Protein AF-A0A942M661-F1 (afdb_monomer_lite)

Secondary structure (DSSP, 8-state):
-----PPPPHHHHHHHHHHHHHH-HHHHHHHHT--HHHHHHHHHHHHHHTTGGGS-------TTHHHHTTSS--

pLDDT: mean 71.53, std 18.78, range [36.0, 91.06]

Foldseek 3Di:
DPPDPDDDALVNLVVLLVVCVVVNLVVSCVVVVNDSVVNVCSVVLCVVPNSVSSHPPDPVDDPVVVVVVVVPVD

Structure (mmCIF, N/CA/C/O backbone):
data_AF-A0A942M661-F1
#
_entry.id   AF-A0A942M661-F1
#
loop_
_atom_site.group_PDB
_atom_site.id
_atom_site.type_symbol
_atom_site.label_atom_id
_atom_site.label_alt_id
_atom_site.label_comp_id
_atom_site.label_asym_id
_atom_site.label_entity_id
_atom_site.label_seq_id
_atom_site.pdbx_PDB_ins_code
_atom_site.Cartn_x
_atom_site.Cartn_y
_atom_site.Cartn_z
_atom_site.occupancy
_atom_site.B_iso_or_equiv
_atom_site.auth_seq_id
_atom_site.auth_comp_id
_atom_site.auth_asym_id
_atom_site.auth_atom_id
_atom_site.pdbx_PDB_model_num
ATOM 1 N N . MET A 1 1 ? 15.520 -2.751 18.072 1.00 41.97 1 MET A N 1
ATOM 2 C CA . MET A 1 1 ? 14.040 -2.830 18.123 1.00 41.97 1 MET A CA 1
ATOM 3 C C . MET A 1 1 ? 13.568 -3.948 17.198 1.00 41.97 1 MET A C 1
ATOM 5 O O . MET A 1 1 ? 13.938 -3.934 16.030 1.00 41.97 1 MET A O 1
ATOM 9 N N . LYS A 1 2 ? 12.819 -4.945 17.698 1.00 39.84 2 LYS A N 1
ATOM 10 C CA . LYS A 1 2 ? 12.270 -6.027 16.858 1.00 39.84 2 LYS A CA 1
ATOM 11 C C . LYS A 1 2 ? 11.233 -5.427 15.904 1.00 39.84 2 LYS A C 1
ATOM 13 O O . LYS A 1 2 ? 10.197 -4.950 16.356 1.00 39.84 2 LYS A O 1
ATOM 18 N N . ARG A 1 3 ? 11.507 -5.441 14.596 1.00 49.19 3 ARG A N 1
ATOM 19 C CA . ARG A 1 3 ? 10.518 -5.093 13.568 1.00 49.19 3 ARG A CA 1
ATOM 20 C C . ARG A 1 3 ? 9.436 -6.169 13.585 1.00 49.19 3 ARG A C 1
ATOM 22 O O . ARG A 1 3 ? 9.627 -7.257 13.047 1.00 49.19 3 ARG A O 1
ATOM 29 N N . SER A 1 4 ? 8.331 -5.898 14.274 1.00 52.97 4 SER A N 1
ATOM 30 C CA . SER A 1 4 ? 7.164 -6.774 14.232 1.00 52.97 4 SER A CA 1
ATOM 31 C C . SER A 1 4 ? 6.613 -6.738 12.812 1.00 52.97 4 SER A C 1
ATOM 33 O O . SER A 1 4 ? 6.159 -5.698 12.337 1.00 52.97 4 SER A O 1
ATOM 35 N N . HIS A 1 5 ? 6.707 -7.859 12.098 1.00 58.06 5 HIS A N 1
ATOM 36 C CA . HIS A 1 5 ? 6.123 -7.988 10.770 1.00 58.06 5 HIS A CA 1
ATOM 37 C C . HIS A 1 5 ? 4.601 -8.083 10.907 1.00 58.06 5 HIS A C 1
ATOM 39 O O . HIS A 1 5 ? 4.035 -9.178 10.912 1.00 58.06 5 HIS A O 1
ATOM 45 N N . ARG A 1 6 ? 3.937 -6.926 11.023 1.00 66.94 6 ARG A N 1
ATOM 46 C CA . ARG A 1 6 ? 2.477 -6.829 10.957 1.00 66.94 6 ARG A CA 1
ATOM 47 C C . ARG A 1 6 ? 2.029 -7.405 9.611 1.00 66.94 6 ARG A C 1
ATOM 49 O O . ARG A 1 6 ? 2.476 -6.959 8.552 1.00 66.94 6 ARG A O 1
ATOM 56 N N . LYS A 1 7 ? 1.199 -8.446 9.648 1.00 70.75 7 LYS A N 1
ATOM 57 C CA . LYS A 1 7 ? 0.601 -9.020 8.442 1.00 70.75 7 LYS A CA 1
ATOM 58 C C . LYS A 1 7 ? -0.694 -8.269 8.168 1.00 70.75 7 LYS A C 1
ATOM 60 O O . LYS A 1 7 ? -1.596 -8.332 8.987 1.00 70.75 7 LYS A O 1
ATOM 65 N N . PHE A 1 8 ? -0.756 -7.581 7.034 1.00 75.94 8 PHE A N 1
ATOM 66 C CA . PHE A 1 8 ? -1.989 -6.977 6.533 1.00 75.94 8 PHE A CA 1
ATOM 67 C C . PHE A 1 8 ? -2.643 -7.918 5.531 1.00 75.94 8 PHE A C 1
ATOM 69 O O . PHE A 1 8 ? -1.969 -8.367 4.587 1.00 75.94 8 PHE A O 1
ATOM 76 N N . THR A 1 9 ? -3.929 -8.184 5.735 1.00 82.56 9 THR A N 1
ATOM 77 C CA . THR A 1 9 ? -4.792 -8.872 4.771 1.00 82.56 9 THR A CA 1
ATOM 78 C C . THR A 1 9 ? -4.986 -8.017 3.509 1.00 82.56 9 THR A C 1
ATOM 80 O O . THR A 1 9 ? -4.776 -6.801 3.542 1.00 82.56 9 THR A O 1
ATOM 83 N N . PRO A 1 10 ? -5.334 -8.619 2.358 1.00 80.31 10 PRO A N 1
ATOM 84 C CA . PRO A 1 10 ? -5.629 -7.854 1.144 1.00 80.31 10 PRO A CA 1
ATOM 85 C C . PRO A 1 10 ? -6.760 -6.834 1.342 1.00 80.31 10 PRO A C 1
ATOM 87 O O . PRO A 1 10 ? -6.677 -5.738 0.795 1.00 80.31 10 PRO A O 1
ATOM 90 N N . GLU A 1 11 ? -7.765 -7.165 2.154 1.00 85.00 11 GLU A N 1
ATOM 91 C CA . GLU A 1 11 ? -8.891 -6.282 2.479 1.00 85.00 11 GLU A CA 1
ATOM 92 C C . GLU A 1 11 ? -8.439 -5.071 3.302 1.00 85.00 11 GLU A C 1
ATOM 94 O O . GLU A 1 11 ? -8.736 -3.935 2.933 1.00 85.00 11 GLU A O 1
ATOM 99 N N . GLU A 1 12 ? -7.627 -5.285 4.346 1.00 85.38 12 GLU A N 1
ATOM 100 C CA . GLU A 1 12 ? -7.041 -4.185 5.124 1.00 85.38 12 GLU A CA 1
ATOM 101 C C . GLU A 1 12 ? -6.202 -3.255 4.245 1.00 85.38 12 GLU A C 1
ATOM 103 O O . GLU A 1 12 ? -6.326 -2.037 4.339 1.00 85.38 12 GLU A O 1
ATOM 108 N N . ARG A 1 13 ? -5.371 -3.801 3.346 1.00 85.44 13 ARG A N 1
ATOM 109 C CA . ARG A 1 13 ? -4.566 -2.975 2.424 1.00 85.44 13 ARG A CA 1
ATOM 110 C C . ARG A 1 13 ? -5.440 -2.110 1.529 1.00 85.44 13 ARG A C 1
ATOM 112 O O . ARG A 1 13 ? -5.066 -0.979 1.234 1.00 85.44 13 ARG A O 1
ATOM 119 N N . LEU A 1 14 ? -6.577 -2.643 1.090 1.00 89.06 14 LEU A N 1
ATOM 120 C CA . LEU A 1 14 ? -7.514 -1.928 0.236 1.00 89.06 14 LEU A CA 1
ATOM 121 C C . LEU A 1 14 ? -8.192 -0.792 1.010 1.00 89.06 14 LEU A C 1
ATOM 123 O O . LEU A 1 14 ? -8.206 0.334 0.515 1.00 89.06 14 LEU A O 1
ATOM 127 N N . SER A 1 15 ? -8.640 -1.054 2.243 1.00 90.56 15 SER A N 1
ATOM 128 C CA . SER A 1 15 ? -9.161 -0.016 3.147 1.00 90.56 15 SER A CA 1
ATOM 129 C C . SER A 1 15 ? -8.134 1.094 3.369 1.00 90.56 15 SER A C 1
ATOM 131 O O . SER A 1 15 ? -8.439 2.270 3.187 1.00 90.56 15 SER A O 1
ATOM 133 N N . ILE A 1 16 ? -6.880 0.722 3.646 1.00 89.62 16 ILE A N 1
ATOM 134 C CA . ILE A 1 16 ? -5.784 1.671 3.863 1.00 89.62 16 ILE A CA 1
ATOM 135 C C . ILE A 1 16 ? -5.531 2.517 2.606 1.00 89.62 16 ILE A C 1
ATOM 137 O O . ILE A 1 16 ? -5.384 3.729 2.714 1.00 89.62 16 ILE A O 1
ATOM 141 N N . ILE A 1 17 ? -5.504 1.929 1.403 1.00 88.56 17 ILE A N 1
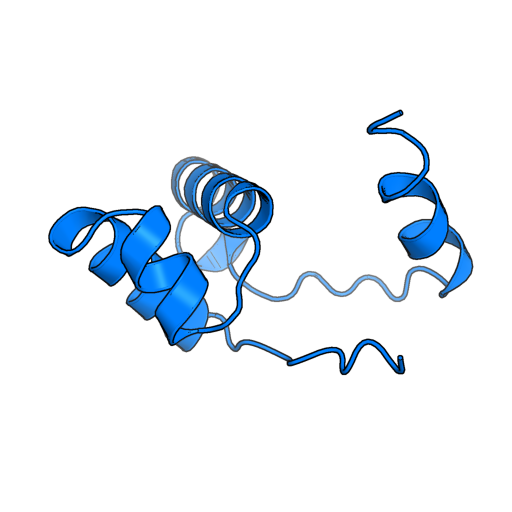ATOM 142 C CA . ILE A 1 17 ? -5.335 2.694 0.150 1.00 88.56 17 ILE A CA 1
ATOM 143 C C . ILE A 1 17 ? -6.482 3.690 -0.054 1.00 88.56 17 ILE A C 1
ATOM 145 O O . ILE A 1 17 ? -6.240 4.810 -0.509 1.00 88.56 17 ILE A O 1
ATOM 149 N N . GLN A 1 18 ? -7.718 3.298 0.263 1.00 90.50 18 GLN A N 1
ATOM 150 C CA . GLN A 1 18 ? -8.871 4.191 0.167 1.00 90.50 18 GLN A CA 1
ATOM 151 C C . GLN A 1 18 ? -8.786 5.335 1.181 1.00 90.50 18 GLN A C 1
ATOM 153 O O . GLN A 1 18 ? -9.026 6.483 0.815 1.00 90.50 18 GLN A O 1
ATOM 158 N N . GLU A 1 19 ? -8.387 5.051 2.422 1.00 91.06 19 GLU A N 1
ATOM 159 C CA . GLU A 1 19 ? -8.125 6.078 3.437 1.00 91.06 19 GLU A CA 1
ATOM 160 C C . GLU A 1 19 ? -7.007 7.025 2.996 1.00 91.06 19 GLU A C 1
ATOM 162 O O . GLU A 1 19 ? -7.161 8.234 3.129 1.00 91.06 19 GLU A O 1
ATOM 167 N N . VAL A 1 20 ? -5.931 6.525 2.374 1.00 89.56 20 VAL A N 1
ATOM 168 C CA . VAL A 1 20 ? -4.848 7.376 1.841 1.00 89.56 20 VAL A CA 1
ATOM 169 C C . VAL A 1 20 ? -5.373 8.379 0.815 1.00 89.56 20 VAL A C 1
ATOM 171 O O . VAL A 1 20 ? -4.844 9.482 0.729 1.00 89.56 20 VAL A O 1
ATOM 174 N N . GLN A 1 21 ? -6.398 8.033 0.033 1.00 86.12 21 GLN A N 1
ATOM 175 C CA . GLN A 1 21 ? -6.996 8.988 -0.904 1.00 86.12 21 GLN A CA 1
ATOM 176 C C . GLN A 1 21 ? -7.842 10.067 -0.218 1.00 86.12 21 GLN A C 1
ATOM 178 O O . GLN A 1 21 ? -8.012 11.134 -0.800 1.00 86.12 21 GLN A O 1
ATOM 183 N N . ARG A 1 22 ? -8.365 9.804 0.987 1.00 90.38 22 ARG A N 1
ATOM 184 C CA . ARG A 1 22 ? -9.218 10.738 1.740 1.00 90.38 22 ARG A CA 1
ATOM 185 C C . ARG A 1 22 ? -8.423 11.592 2.730 1.00 90.38 22 ARG A C 1
ATOM 187 O O . ARG A 1 22 ? -8.528 12.808 2.691 1.00 90.38 22 ARG A O 1
ATOM 194 N N . GLU A 1 23 ? -7.646 10.946 3.598 1.00 89.94 23 GLU A N 1
ATOM 195 C CA . GLU A 1 23 ? -6.851 11.559 4.680 1.00 89.94 23 GLU A CA 1
ATOM 196 C C . GLU A 1 23 ? -5.418 11.899 4.226 1.00 89.94 23 GLU A C 1
ATOM 198 O O . GLU A 1 23 ? -4.729 12.702 4.838 1.00 89.94 23 GLU A O 1
ATOM 203 N N . GLY A 1 24 ? -4.933 11.300 3.136 1.00 87.81 24 GLY A N 1
ATOM 204 C CA . GLY A 1 24 ? -3.567 11.509 2.662 1.00 87.81 24 GLY A CA 1
ATOM 205 C C . GLY A 1 24 ? -2.546 10.534 3.257 1.00 87.81 24 GLY A C 1
ATOM 206 O O . GLY A 1 24 ? -2.721 9.917 4.308 1.00 87.81 24 GLY A O 1
ATOM 207 N N . THR A 1 25 ? -1.420 10.378 2.558 1.00 83.75 25 THR A N 1
ATOM 208 C CA . THR A 1 25 ? -0.399 9.366 2.880 1.00 83.75 25 THR A CA 1
ATOM 209 C C . THR A 1 25 ? 0.234 9.567 4.259 1.00 83.75 25 THR A C 1
ATOM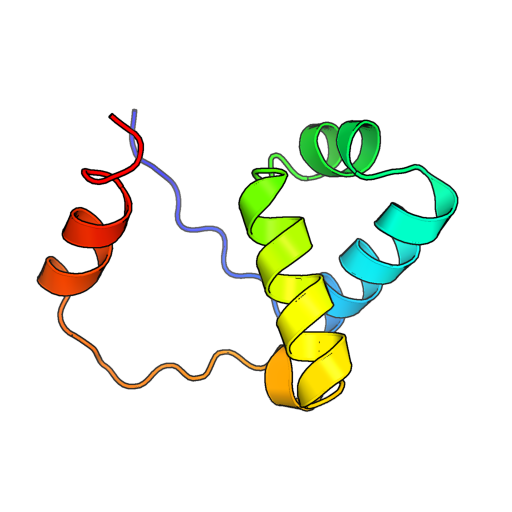 211 O O . THR A 1 25 ? 0.576 8.588 4.916 1.00 83.75 25 THR A O 1
ATOM 214 N N . VAL A 1 26 ? 0.408 10.815 4.707 1.00 85.44 26 VAL A N 1
ATOM 215 C CA . VAL A 1 26 ? 1.115 11.138 5.960 1.00 85.44 26 VAL A CA 1
ATOM 216 C C . VAL A 1 26 ? 0.280 10.773 7.187 1.00 85.44 26 VAL A C 1
ATOM 218 O O . VAL A 1 26 ? 0.800 10.158 8.120 1.00 85.44 26 VAL A O 1
ATOM 221 N N . GLU A 1 27 ? -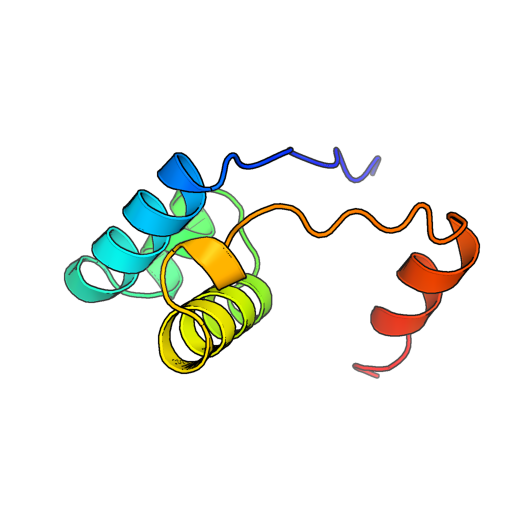1.008 11.110 7.182 1.00 89.56 27 GLU A N 1
ATOM 222 C CA . GLU A 1 27 ? -1.925 10.805 8.286 1.00 89.56 27 GLU A CA 1
ATOM 223 C C . GLU A 1 27 ? -2.114 9.296 8.432 1.00 89.56 27 GLU A C 1
ATOM 225 O O . GLU A 1 27 ? -1.891 8.736 9.508 1.00 89.56 27 GLU A O 1
ATOM 230 N N . VAL A 1 28 ? -2.380 8.607 7.321 1.00 89.19 28 VAL A N 1
ATOM 231 C CA . VAL A 1 28 ? -2.563 7.151 7.311 1.00 89.19 28 VAL A CA 1
ATOM 232 C C . VAL A 1 28 ? -1.272 6.410 7.678 1.00 89.19 28 VAL A C 1
ATOM 234 O O . VAL A 1 28 ? -1.303 5.431 8.426 1.00 89.19 28 VAL A O 1
ATOM 237 N N . SER A 1 29 ? -0.113 6.901 7.224 1.00 84.44 29 SER A N 1
ATOM 238 C CA . SER A 1 29 ? 1.202 6.377 7.617 1.00 84.44 29 SER A CA 1
ATOM 239 C C . SER A 1 29 ? 1.393 6.401 9.135 1.00 84.44 29 SER A C 1
ATOM 241 O O . SER A 1 29 ? 1.822 5.402 9.713 1.00 84.44 29 SER A O 1
ATOM 243 N N . ARG A 1 30 ? 1.019 7.501 9.799 1.00 85.19 30 ARG A N 1
ATOM 244 C CA . ARG A 1 30 ? 1.091 7.628 11.263 1.00 85.19 30 ARG A CA 1
ATOM 245 C C . ARG A 1 30 ? 0.065 6.749 11.975 1.00 85.19 30 ARG A C 1
ATOM 247 O O . ARG A 1 30 ? 0.442 6.039 12.903 1.00 85.19 30 ARG A O 1
ATOM 254 N N . LYS A 1 31 ? -1.188 6.750 11.511 1.00 87.19 31 LYS A N 1
ATOM 255 C CA . LYS A 1 31 ? -2.313 5.984 12.080 1.00 87.19 31 LYS A CA 1
ATOM 256 C C . LYS A 1 31 ? -2.043 4.481 12.108 1.00 87.19 31 LYS A C 1
ATOM 258 O O . LYS A 1 31 ? -2.245 3.833 13.130 1.00 87.19 31 LYS A O 1
ATOM 263 N N . TYR A 1 32 ? -1.526 3.940 11.008 1.00 82.75 32 TYR A N 1
ATOM 264 C CA . TYR A 1 32 ? -1.259 2.507 10.870 1.00 82.75 32 TYR A CA 1
ATOM 265 C C . TYR A 1 32 ? 0.209 2.126 11.106 1.00 82.75 32 TYR A C 1
ATOM 267 O O . TYR A 1 32 ? 0.558 0.948 11.020 1.00 82.75 32 TYR A O 1
ATOM 275 N N . ASN A 1 33 ? 1.072 3.103 11.409 1.00 81.38 33 ASN A N 1
ATOM 276 C CA . ASN A 1 33 ? 2.524 2.939 11.516 1.00 81.38 33 ASN A CA 1
ATOM 277 C C . ASN A 1 33 ? 3.139 2.275 10.263 1.00 81.38 33 ASN A C 1
ATOM 279 O O . ASN A 1 33 ? 3.965 1.366 10.344 1.00 81.38 33 ASN A O 1
ATOM 283 N N . ILE A 1 34 ? 2.697 2.708 9.081 1.00 81.31 34 ILE A N 1
ATOM 284 C CA . ILE A 1 34 ? 3.119 2.165 7.785 1.00 81.31 34 ILE A CA 1
ATOM 285 C C . ILE A 1 34 ? 4.046 3.158 7.099 1.00 81.31 34 ILE A C 1
ATOM 287 O O . ILE A 1 34 ? 3.745 4.344 7.033 1.00 81.31 34 ILE A O 1
ATOM 291 N N . ALA A 1 35 ? 5.148 2.685 6.519 1.00 81.19 35 ALA A N 1
ATOM 292 C CA . ALA A 1 35 ? 6.025 3.553 5.742 1.00 81.19 35 ALA A CA 1
ATOM 293 C C . ALA A 1 35 ? 5.296 4.115 4.499 1.00 81.19 35 ALA A C 1
ATOM 295 O O . ALA A 1 35 ? 4.651 3.350 3.775 1.00 81.19 35 ALA A O 1
ATOM 296 N N . PRO A 1 36 ? 5.429 5.416 4.187 1.00 82.69 36 PRO A N 1
ATOM 297 C CA . PRO A 1 36 ? 4.788 6.018 3.015 1.00 82.69 36 PRO A CA 1
ATOM 298 C C . PRO A 1 36 ? 5.222 5.347 1.700 1.00 82.69 36 PRO A C 1
ATOM 300 O O . PRO A 1 36 ? 4.414 5.191 0.786 1.00 82.69 36 PRO A O 1
ATOM 303 N N . SER A 1 37 ? 6.462 4.851 1.627 1.00 83.25 37 SER A N 1
ATOM 304 C CA . SER A 1 37 ? 6.959 4.051 0.501 1.00 83.25 37 SER A CA 1
ATOM 305 C C . SER A 1 37 ? 6.189 2.736 0.317 1.00 83.25 37 SER A C 1
ATOM 307 O O . SER A 1 37 ? 5.919 2.327 -0.816 1.00 83.25 37 SER A O 1
ATOM 309 N N . LEU A 1 38 ? 5.767 2.088 1.411 1.00 82.75 38 LEU A N 1
ATOM 310 C CA . LEU A 1 38 ? 4.956 0.870 1.359 1.00 82.75 38 LEU A CA 1
ATOM 311 C C . LEU A 1 38 ? 3.545 1.158 0.834 1.00 82.75 38 LEU A C 1
ATOM 313 O O . LEU A 1 38 ? 3.045 0.398 0.005 1.00 82.75 38 LEU A O 1
ATOM 317 N N . LEU A 1 39 ? 2.941 2.274 1.256 1.00 86.69 39 LEU A N 1
ATOM 318 C CA . LEU A 1 39 ? 1.640 2.729 0.751 1.00 86.69 39 LEU A CA 1
ATOM 319 C C . LEU A 1 39 ? 1.696 2.996 -0.757 1.00 86.69 39 LEU A C 1
ATOM 321 O O . LEU A 1 39 ? 0.834 2.526 -1.500 1.00 86.69 39 LEU A O 1
ATOM 325 N N . SER A 1 40 ? 2.754 3.660 -1.232 1.00 84.56 40 SER A N 1
ATOM 326 C CA . SER A 1 40 ? 2.990 3.866 -2.665 1.00 84.56 40 SER A CA 1
ATOM 327 C C . SER A 1 40 ? 3.140 2.544 -3.423 1.00 84.56 40 SER A C 1
ATOM 329 O O . SER A 1 40 ? 2.491 2.364 -4.454 1.00 84.56 40 SER A O 1
ATOM 331 N N . LYS A 1 41 ? 3.916 1.579 -2.898 1.00 83.06 41 LYS A N 1
ATOM 332 C CA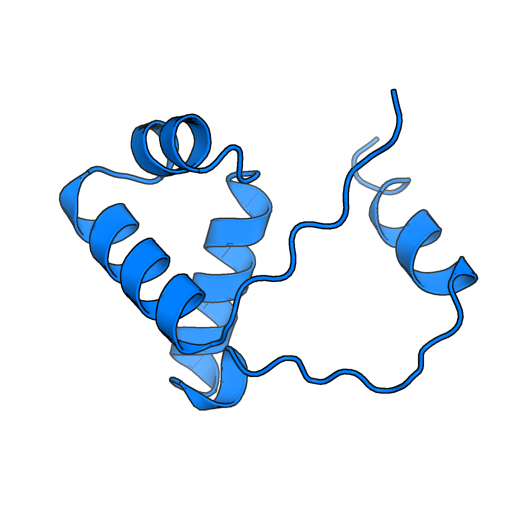 . LYS A 1 41 ? 4.037 0.230 -3.489 1.00 83.06 41 LYS A CA 1
ATOM 333 C C . LYS A 1 41 ? 2.676 -0.470 -3.580 1.00 83.06 41 LYS A C 1
ATOM 335 O O . LYS A 1 41 ? 2.372 -1.068 -4.610 1.00 83.06 41 LYS A O 1
ATOM 340 N N . TRP A 1 42 ? 1.847 -0.407 -2.538 1.00 86.50 42 TRP A N 1
ATOM 341 C CA . TRP A 1 42 ? 0.509 -1.008 -2.564 1.00 86.50 42 TRP A CA 1
ATOM 342 C C . TRP A 1 42 ? -0.415 -0.320 -3.566 1.00 86.50 42 TRP A C 1
ATOM 344 O O . TRP A 1 42 ? -1.087 -1.010 -4.327 1.00 86.50 42 TRP A O 1
ATOM 354 N N . LYS A 1 43 ? -0.391 1.016 -3.640 1.00 85.56 43 LYS A N 1
ATOM 355 C CA . LYS A 1 43 ? -1.151 1.783 -4.634 1.00 85.56 43 LYS A CA 1
ATOM 356 C C . LYS A 1 43 ? -0.760 1.393 -6.060 1.00 85.56 43 LYS A C 1
ATOM 358 O O . LYS A 1 43 ? -1.636 1.130 -6.872 1.00 85.56 43 LYS A O 1
ATOM 363 N N . GLN A 1 44 ? 0.536 1.297 -6.357 1.00 85.19 44 GLN A N 1
ATOM 364 C CA . GLN A 1 44 ? 1.027 0.870 -7.674 1.00 85.19 44 GLN A CA 1
ATOM 365 C C . GLN A 1 44 ? 0.580 -0.557 -8.021 1.00 85.19 44 GLN A C 1
ATOM 367 O O . GLN A 1 44 ? 0.072 -0.797 -9.113 1.00 85.19 44 GLN A O 1
ATOM 372 N N . ARG A 1 45 ? 0.689 -1.500 -7.077 1.00 83.81 45 ARG A N 1
ATOM 373 C CA . ARG A 1 45 ? 0.211 -2.881 -7.275 1.00 83.81 45 ARG A CA 1
ATOM 374 C C . ARG A 1 45 ? -1.296 -2.951 -7.500 1.00 83.81 45 ARG A C 1
ATOM 376 O O . ARG A 1 45 ? -1.740 -3.722 -8.344 1.00 83.81 45 ARG A O 1
ATOM 383 N N . TYR A 1 46 ? -2.060 -2.139 -6.774 1.00 85.88 46 TYR A N 1
ATOM 384 C CA . TYR A 1 46 ? -3.501 -2.024 -6.960 1.00 85.88 46 TYR A CA 1
ATOM 385 C C . TYR A 1 46 ? -3.859 -1.447 -8.334 1.00 85.88 46 TYR A C 1
ATOM 387 O O . TYR A 1 46 ? -4.761 -1.952 -8.988 1.00 85.88 46 TYR A O 1
ATOM 395 N N . LEU A 1 47 ? -3.131 -0.438 -8.815 1.00 84.75 47 LEU A N 1
ATOM 396 C CA . LEU A 1 47 ? -3.349 0.118 -10.154 1.00 84.75 47 LEU A CA 1
ATOM 397 C C . LEU A 1 47 ? -3.016 -0.887 -11.265 1.00 84.75 47 LEU A C 1
ATOM 399 O O . LEU A 1 47 ? -3.700 -0.917 -12.280 1.00 84.75 47 LEU A O 1
ATOM 403 N N . ASN A 1 48 ? -1.993 -1.721 -11.068 1.00 85.88 48 ASN A N 1
ATOM 404 C CA . ASN A 1 48 ? -1.548 -2.680 -12.0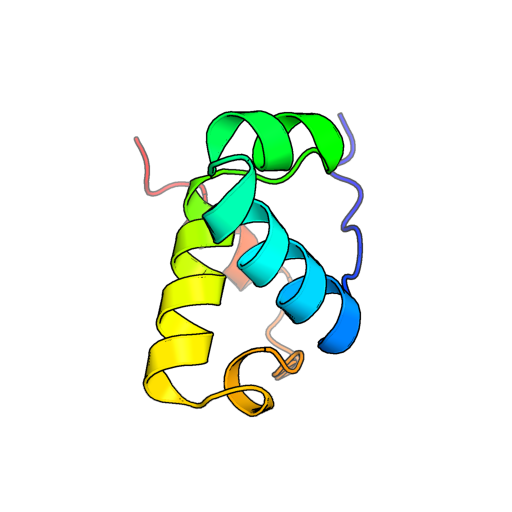78 1.00 85.88 48 ASN A CA 1
ATOM 405 C C . ASN A 1 48 ? -2.394 -3.965 -12.120 1.00 85.88 48 ASN A C 1
ATOM 407 O O . ASN A 1 48 ? -2.643 -4.513 -13.188 1.00 85.88 48 ASN A O 1
ATOM 411 N N . SER A 1 49 ? -2.793 -4.484 -10.957 1.00 81.88 49 SER A N 1
ATOM 412 C CA . SER A 1 49 ? -3.405 -5.818 -10.828 1.00 81.88 49 SER A CA 1
ATOM 413 C C . SER A 1 49 ? -4.662 -5.827 -9.950 1.00 81.88 49 SER A C 1
ATOM 415 O O . SER A 1 49 ? -5.136 -6.889 -9.548 1.00 81.88 49 SER A O 1
ATOM 417 N N . GLY A 1 50 ? -5.210 -4.656 -9.618 1.00 83.75 50 GLY A N 1
ATOM 418 C CA . GLY A 1 50 ? -6.398 -4.524 -8.778 1.00 83.75 50 GLY A CA 1
ATOM 419 C C . GLY A 1 50 ? -6.210 -5.122 -7.383 1.00 83.75 50 GLY A C 1
ATOM 420 O O . GLY A 1 50 ? -5.119 -5.136 -6.808 1.00 83.75 50 GLY A O 1
ATOM 421 N N . VAL A 1 51 ? -7.297 -5.669 -6.840 1.00 78.19 51 VAL A N 1
ATOM 422 C CA . VAL A 1 51 ? -7.311 -6.360 -5.538 1.00 78.19 51 VAL A CA 1
ATOM 423 C C . VAL A 1 51 ? -6.365 -7.564 -5.519 1.00 78.19 51 VAL A C 1
ATOM 425 O O . VAL A 1 51 ? -5.788 -7.884 -4.479 1.00 78.19 51 VAL A O 1
ATOM 428 N N . ASP A 1 52 ? -6.150 -8.213 -6.666 1.00 77.62 52 ASP A N 1
ATOM 429 C CA . ASP A 1 52 ? -5.253 -9.364 -6.769 1.00 77.62 52 ASP A CA 1
ATOM 430 C C . ASP A 1 52 ? -3.792 -8.976 -6.487 1.00 77.62 52 ASP A C 1
ATOM 432 O O . ASP A 1 52 ? -3.094 -9.671 -5.749 1.00 77.62 52 ASP A O 1
ATOM 436 N N . GLY A 1 53 ? -3.375 -7.781 -6.921 1.00 75.81 53 GLY A N 1
ATOM 437 C CA . GLY A 1 53 ? -2.056 -7.212 -6.615 1.00 75.81 53 GLY A CA 1
ATOM 438 C C . GLY A 1 53 ? -1.816 -6.911 -5.128 1.00 75.81 53 GLY A C 1
ATOM 439 O O . GLY A 1 53 ? -0.665 -6.773 -4.696 1.00 75.81 53 GLY A O 1
ATOM 440 N N . LEU A 1 54 ? -2.884 -6.826 -4.326 1.00 74.31 54 LEU A N 1
ATOM 441 C CA . LEU A 1 54 ? -2.811 -6.636 -2.874 1.00 74.31 54 LEU A CA 1
ATOM 442 C C . LEU A 1 54 ? -2.728 -7.949 -2.105 1.00 74.31 54 LEU A C 1
ATOM 444 O O . LEU A 1 54 ? -2.356 -7.929 -0.925 1.00 74.31 54 LEU A O 1
ATOM 448 N N . LYS A 1 55 ? -3.015 -9.087 -2.746 1.00 73.44 55 LYS A N 1
ATOM 449 C CA . LYS A 1 55 ? -2.877 -10.390 -2.103 1.00 73.44 55 LYS A CA 1
ATOM 450 C C . LYS A 1 55 ? -1.414 -10.633 -1.730 1.00 73.44 55 LYS A C 1
ATOM 452 O O . LYS A 1 55 ? -0.490 -10.223 -2.440 1.00 73.44 55 LYS A O 1
ATOM 457 N N . PRO A 1 56 ? -1.154 -11.267 -0.576 1.00 64.56 56 PRO A N 1
ATOM 458 C CA . PRO A 1 56 ? 0.190 -11.672 -0.220 1.00 64.56 56 PRO A CA 1
ATOM 459 C C . PRO A 1 56 ? 0.658 -12.753 -1.200 1.00 64.56 56 PRO A C 1
ATOM 461 O O . PRO A 1 56 ? 0.413 -13.938 -1.004 1.00 64.56 56 PRO A O 1
ATOM 464 N N . GLN A 1 57 ? 1.370 -12.340 -2.247 1.00 61.28 57 GLN A N 1
ATOM 465 C CA . GLN A 1 57 ? 2.108 -13.229 -3.138 1.00 61.28 57 GLN A CA 1
ATOM 466 C C . GLN A 1 57 ? 3.352 -13.742 -2.389 1.00 61.28 57 GLN A C 1
ATOM 468 O O . GLN A 1 57 ? 4.493 -13.387 -2.674 1.00 61.28 57 GLN A O 1
ATOM 473 N N . HIS A 1 58 ? 3.137 -14.524 -1.332 1.00 54.72 58 HIS A N 1
ATOM 474 C CA . HIS A 1 58 ? 4.212 -15.243 -0.668 1.00 54.72 58 HIS A CA 1
ATOM 475 C C . HIS A 1 58 ? 4.624 -16.409 -1.574 1.00 54.72 58 HIS A C 1
ATOM 477 O O . HIS A 1 58 ? 4.184 -17.539 -1.385 1.00 54.72 58 HIS A O 1
ATOM 483 N N . LYS A 1 59 ? 5.533 -16.166 -2.526 1.00 48.31 59 LYS A N 1
ATOM 484 C CA . LYS A 1 59 ? 6.556 -17.189 -2.767 1.00 48.31 59 LYS A CA 1
ATOM 485 C C . LYS A 1 59 ? 7.380 -17.236 -1.479 1.00 48.31 59 LYS A C 1
ATOM 487 O O . LYS A 1 59 ? 7.743 -16.181 -0.956 1.00 48.31 59 LYS A O 1
ATOM 492 N N . LYS A 1 60 ? 7.587 -18.426 -0.906 1.00 43.66 60 LYS A N 1
ATOM 493 C CA . LYS A 1 60 ? 8.565 -18.639 0.170 1.00 43.66 60 LYS A CA 1
ATOM 494 C C . LYS A 1 60 ? 9.922 -18.224 -0.394 1.00 43.66 60 LYS A C 1
ATOM 496 O O . LYS A 1 60 ? 10.572 -19.010 -1.063 1.00 43.66 60 LYS A O 1
ATOM 501 N N . ILE A 1 61 ? 10.270 -16.957 -0.248 1.00 45.25 61 ILE A N 1
ATOM 502 C CA . ILE A 1 61 ? 11.583 -16.450 -0.598 1.00 45.25 61 ILE A CA 1
ATOM 503 C C . ILE A 1 61 ? 12.267 -16.289 0.744 1.00 45.25 61 ILE A C 1
ATOM 505 O O . ILE A 1 61 ? 11.751 -15.590 1.623 1.00 45.25 61 ILE A O 1
ATOM 509 N N . ASP A 1 62 ? 13.350 -17.036 0.899 1.00 41.88 62 ASP A N 1
ATOM 510 C CA . ASP A 1 62 ? 14.176 -17.115 2.086 1.00 41.88 62 ASP A CA 1
ATOM 511 C C . ASP A 1 62 ? 14.401 -15.750 2.756 1.00 41.88 62 ASP A C 1
ATOM 513 O O . ASP A 1 62 ? 14.541 -14.724 2.076 1.00 41.88 62 ASP A O 1
ATOM 517 N N . PRO A 1 63 ? 14.460 -15.721 4.100 1.00 45.00 63 PRO A N 1
ATOM 518 C CA . PRO A 1 63 ? 14.562 -14.500 4.904 1.00 45.00 63 PRO A CA 1
ATOM 519 C C . PRO A 1 63 ? 15.755 -13.595 4.543 1.00 45.00 63 PRO A C 1
ATOM 521 O O . PRO A 1 63 ? 15.743 -12.416 4.896 1.00 45.00 63 PRO A O 1
ATOM 524 N N . GLN A 1 64 ? 16.730 -14.102 3.785 1.00 48.00 64 GLN A N 1
ATOM 525 C CA . GLN A 1 64 ? 17.885 -13.360 3.285 1.00 48.00 64 GLN A CA 1
ATOM 526 C C . GLN A 1 64 ? 17.523 -12.269 2.259 1.00 48.00 64 GLN A C 1
ATOM 528 O O . GLN A 1 64 ? 18.152 -11.216 2.232 1.00 48.00 64 GLN A O 1
ATOM 533 N N . VAL A 1 65 ? 16.481 -12.464 1.440 1.00 48.00 65 VAL A N 1
ATOM 534 C CA . VAL A 1 65 ? 16.179 -11.545 0.320 1.00 48.00 65 VAL A CA 1
ATOM 535 C C . V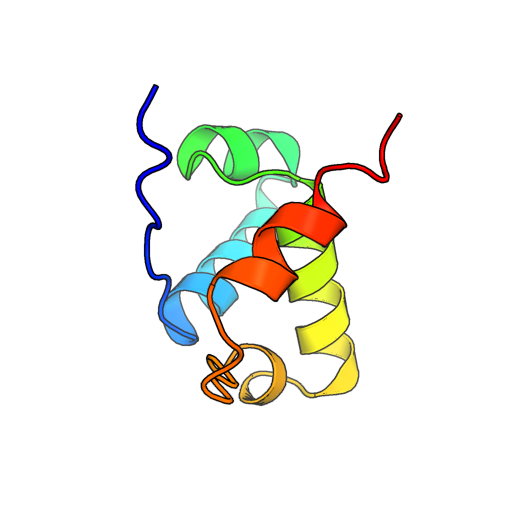AL A 1 65 ? 15.525 -10.243 0.794 1.00 48.00 65 VAL A C 1
ATOM 537 O O . VAL A 1 65 ? 15.687 -9.197 0.173 1.00 48.00 65 VAL A O 1
ATOM 540 N N . ARG A 1 66 ? 14.830 -10.262 1.939 1.00 40.44 66 ARG A N 1
ATOM 541 C CA . ARG A 1 66 ? 14.164 -9.068 2.492 1.00 40.44 66 ARG A CA 1
ATOM 542 C C . ARG A 1 66 ? 15.104 -8.091 3.192 1.00 40.44 66 ARG A C 1
ATOM 544 O O . ARG A 1 66 ? 14.733 -6.932 3.348 1.00 40.44 66 ARG A O 1
ATOM 551 N N . LEU A 1 67 ? 16.273 -8.551 3.636 1.00 41.38 67 LEU A N 1
ATOM 552 C CA . LEU A 1 67 ? 17.287 -7.686 4.241 1.00 41.38 67 LEU A CA 1
ATOM 553 C C . LEU A 1 67 ? 17.991 -6.819 3.183 1.00 41.38 67 LEU A C 1
ATOM 555 O O . LEU A 1 67 ? 18.375 -5.699 3.498 1.00 41.38 67 LEU A O 1
ATOM 559 N N . LEU A 1 68 ? 18.053 -7.271 1.923 1.00 41.09 68 LEU A N 1
ATOM 560 C CA . LEU A 1 68 ? 18.699 -6.537 0.827 1.00 41.09 68 LEU A CA 1
ATOM 561 C C . LEU A 1 68 ? 17.931 -5.299 0.331 1.00 41.09 68 LEU A C 1
ATOM 563 O O . LEU A 1 68 ? 18.559 -4.350 -0.122 1.00 41.09 68 LEU A O 1
ATOM 567 N N . GLU A 1 69 ? 16.595 -5.260 0.402 1.00 43.19 69 GLU A N 1
ATOM 568 C CA . GLU A 1 69 ? 15.844 -4.085 -0.091 1.00 43.19 69 GLU A CA 1
ATOM 569 C C . GLU A 1 69 ? 15.982 -2.858 0.824 1.00 43.19 69 GLU A C 1
ATOM 571 O O . GLU A 1 69 ? 15.698 -1.746 0.392 1.00 43.19 69 GLU A O 1
ATOM 576 N N . GLN A 1 70 ? 16.414 -3.041 2.075 1.00 41.56 70 GLN A N 1
ATOM 577 C CA . GLN A 1 70 ? 16.555 -1.943 3.034 1.00 41.56 70 GLN A CA 1
ATOM 578 C C . GLN A 1 70 ? 17.978 -1.364 3.101 1.00 41.56 70 GLN A C 1
ATOM 580 O O . GLN A 1 70 ? 18.176 -0.336 3.740 1.00 41.56 70 GLN A O 1
ATOM 585 N N . GLU A 1 71 ? 18.943 -1.982 2.415 1.00 36.91 71 GLU A N 1
ATOM 586 C CA . GLU A 1 71 ? 20.328 -1.499 2.283 1.00 36.91 71 GLU A CA 1
ATOM 587 C C . GLU A 1 71 ? 20.567 -0.667 1.006 1.00 36.91 71 GLU A C 1
ATOM 589 O O . GLU A 1 71 ? 21.709 -0.355 0.689 1.00 36.91 71 GLU A O 1
ATOM 594 N N . ASN A 1 72 ? 19.518 -0.295 0.261 1.00 36.00 72 ASN A N 1
ATOM 595 C CA . ASN A 1 72 ? 19.646 0.450 -1.005 1.00 36.00 72 ASN A CA 1
ATOM 596 C C . ASN A 1 72 ? 18.976 1.838 -1.016 1.00 36.00 72 ASN A C 1
ATOM 598 O O . ASN A 1 72 ? 18.958 2.494 -2.052 1.00 36.00 72 ASN A O 1
ATOM 602 N N . GLU A 1 73 ? 18.462 2.317 0.119 1.00 40.81 73 GLU A N 1
ATOM 603 C CA . GLU A 1 73 ? 18.109 3.737 0.314 1.00 40.81 73 GLU A CA 1
ATOM 604 C C . GLU A 1 73 ? 19.201 4.421 1.156 1.00 40.81 73 GLU A C 1
ATOM 606 O O . GLU A 1 73 ? 18.924 4.982 2.217 1.00 40.81 73 GLU A O 1
ATOM 611 N N . ARG A 1 74 ? 20.460 4.266 0.732 1.00 37.03 74 ARG A N 1
ATOM 612 C CA . ARG A 1 74 ? 21.614 4.938 1.336 1.00 37.03 74 ARG A CA 1
ATOM 613 C C . ARG A 1 74 ? 21.796 6.333 0.750 1.00 37.03 74 ARG A C 1
ATOM 615 O O . ARG A 1 74 ? 21.558 6.480 -0.468 1.00 37.03 74 ARG A O 1
#

Radius of gyration: 13.1 Å; chains: 1; bounding box: 31×30×30 Å

Sequence (74 aa):
MKRSHRKFTPEERLSIIQEVQREGTVEVSRKYNIAPSLLSKWKQRYLNSGVDGLKPQHKKIDPQVRLLEQENER